Protein AF-A0A9D5WH44-F1 (afdb_monomer_lite)

Foldseek 3Di:
DPDPPDDDPDVVNVVVVVVVVVVVVVVVVVVVVVVVVVVLVVVLVVVLVVCQVVLVCQCVVVVDPDQLVSVVVSVCVVVVVVVVVCVVVVVVVVVVVVVVVCVVVVPPPCPVVVVVPDDPVVVVVVVPPDDDPPPPCPDDPVVVVVVVVVVVVVVVCVVVVVVVVVVVVVSVVVSSVVRD

Radius of gyration: 32.57 Å; chains: 1; bounding box: 56×73×94 Å

pLDDT: mean 73.72, std 13.27, range [47.62, 95.81]

Secondary structure (DSSP, 8-state):
---SS-----HHHHHHHHHHHHHHHHHHHHHHHHHHHHHHHHHHHHHHHHHHHHHHHHHHHTT-S-HHHHHHHHHHHHHHHHHHHHHHHHHHHHHHHHHHHHHHHSSTT-HHHHHHHS-TTHHHHHHS------SS-TT-HHHHHHHHHHHHHHHHHHHHHHHHHHHHHHHHHHHHHHH-

Structure (mmCIF, N/CA/C/O backbone):
data_AF-A0A9D5WH44-F1
#
_entry.id   AF-A0A9D5WH44-F1
#
loop_
_atom_site.group_PDB
_atom_site.id
_atom_site.type_symbol
_atom_site.label_atom_id
_atom_site.label_alt_id
_atom_site.label_comp_id
_atom_site.label_asym_id
_atom_site.label_entity_id
_atom_site.label_seq_id
_atom_site.pdbx_PDB_ins_code
_atom_site.Cartn_x
_atom_site.Cartn_y
_atom_site.Cartn_z
_atom_site.occupancy
_atom_site.B_iso_or_equiv
_atom_site.auth_seq_id
_atom_site.auth_comp_id
_atom_site.auth_asym_id
_atom_site.auth_atom_id
_atom_site.pdbx_PDB_model_num
ATOM 1 N N . MET A 1 1 ? 6.556 -2.307 67.026 1.00 47.62 1 MET A N 1
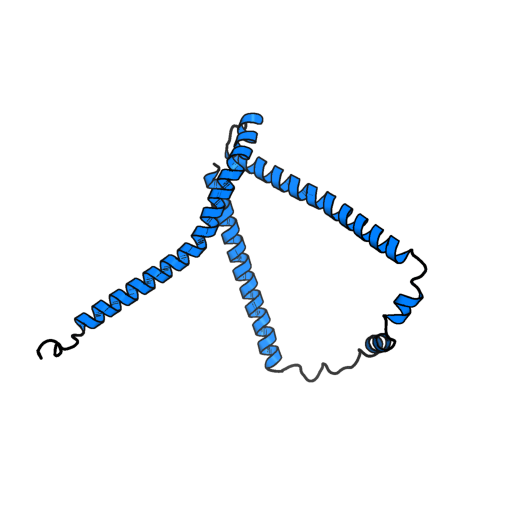ATOM 2 C CA . MET A 1 1 ? 6.604 -2.476 65.552 1.00 47.62 1 MET A CA 1
ATOM 3 C C . MET A 1 1 ? 6.216 -3.904 65.125 1.00 47.62 1 MET A C 1
ATOM 5 O O . MET A 1 1 ? 7.028 -4.594 64.528 1.00 47.62 1 MET A O 1
ATOM 9 N N . LYS A 1 2 ? 5.004 -4.399 65.432 1.00 50.56 2 LYS A N 1
ATOM 10 C CA . LYS A 1 2 ? 4.578 -5.769 65.042 1.00 50.56 2 LYS A CA 1
ATOM 11 C C . LYS A 1 2 ? 3.065 -5.893 64.782 1.00 50.56 2 LYS A C 1
ATOM 13 O O . LYS A 1 2 ? 2.455 -6.865 65.199 1.00 50.56 2 LYS A O 1
ATOM 18 N N . GLN A 1 3 ? 2.433 -4.912 64.132 1.00 52.66 3 GLN A N 1
ATOM 19 C CA . GLN A 1 3 ? 0.968 -4.954 63.944 1.00 52.66 3 GLN A CA 1
ATOM 20 C C . GLN A 1 3 ? 0.475 -4.706 62.510 1.00 52.66 3 GLN A C 1
ATOM 22 O O . GLN A 1 3 ? -0.723 -4.583 62.288 1.00 52.66 3 GLN A O 1
ATOM 27 N N . TYR A 1 4 ? 1.374 -4.693 61.521 1.00 54.41 4 TYR A N 1
ATOM 28 C CA . TYR A 1 4 ? 1.010 -4.457 60.116 1.00 54.41 4 TYR A CA 1
ATOM 29 C C . TYR A 1 4 ? 0.914 -5.729 59.253 1.00 54.41 4 TYR A C 1
ATOM 31 O O . TYR A 1 4 ? 0.512 -5.636 58.098 1.00 54.41 4 TYR A O 1
ATOM 39 N N . LEU A 1 5 ? 1.248 -6.912 59.786 1.00 58.62 5 LEU A N 1
ATOM 40 C CA . LEU A 1 5 ? 1.407 -8.150 58.998 1.00 58.62 5 LEU A CA 1
ATOM 41 C C . LEU A 1 5 ? 0.303 -9.202 59.190 1.00 58.62 5 LEU A C 1
ATOM 43 O O . LEU A 1 5 ? 0.447 -10.331 58.739 1.00 58.62 5 LEU A O 1
ATOM 47 N N . SER A 1 6 ? -0.813 -8.853 59.821 1.00 54.34 6 SER A N 1
ATOM 48 C CA . SER A 1 6 ? -1.908 -9.800 60.073 1.00 54.34 6 SER A CA 1
ATOM 49 C C . SER A 1 6 ? -3.255 -9.199 59.682 1.00 54.34 6 SER A C 1
ATOM 51 O O . SER A 1 6 ? -4.165 -9.050 60.492 1.00 54.34 6 SER A O 1
ATOM 53 N N . ARG A 1 7 ? -3.389 -8.840 58.399 1.00 56.66 7 ARG A N 1
ATOM 54 C CA . ARG A 1 7 ? -4.706 -8.716 57.764 1.00 56.66 7 ARG A CA 1
ATOM 55 C C . ARG A 1 7 ? -4.926 -9.939 56.872 1.00 56.66 7 ARG A C 1
ATOM 57 O O . ARG A 1 7 ? -4.085 -10.174 56.005 1.00 56.66 7 ARG A O 1
ATOM 64 N N . PRO A 1 8 ? -6.007 -10.714 57.065 1.00 60.88 8 PRO A N 1
ATOM 65 C CA . PRO A 1 8 ? -6.302 -11.844 56.197 1.00 60.88 8 PRO A CA 1
ATOM 66 C C . PRO A 1 8 ? -6.487 -11.341 54.762 1.00 60.88 8 PRO A C 1
ATOM 68 O O . PRO A 1 8 ? -7.069 -10.275 54.541 1.00 60.88 8 PRO A O 1
ATOM 71 N N . PHE A 1 9 ? -5.980 -12.095 53.787 1.00 54.94 9 PHE A N 1
ATOM 72 C CA . PHE A 1 9 ? -6.351 -11.912 52.388 1.00 54.94 9 PHE A CA 1
ATOM 73 C C . PHE A 1 9 ? -7.851 -12.203 52.266 1.00 54.94 9 PHE A C 1
ATOM 75 O O . PHE A 1 9 ? -8.271 -13.349 52.142 1.00 54.94 9 PHE A O 1
ATOM 82 N N . THR A 1 10 ? -8.679 -11.167 52.372 1.00 69.50 10 THR A N 1
ATOM 83 C CA . THR A 1 10 ? -10.102 -11.263 52.067 1.00 69.50 10 THR A CA 1
ATOM 84 C C . THR A 1 10 ? -10.256 -11.398 50.557 1.00 69.50 10 THR A C 1
ATOM 86 O O . THR A 1 10 ? -9.613 -10.667 49.800 1.00 69.50 10 THR A O 1
ATOM 89 N N . LEU A 1 11 ? -11.107 -12.329 50.110 1.00 64.44 11 LEU A N 1
ATOM 90 C CA . LEU A 1 11 ? -11.370 -12.582 48.686 1.00 64.44 11 LEU A CA 1
ATOM 91 C C . LEU A 1 11 ? -11.694 -11.292 47.914 1.00 64.44 11 LEU A C 1
ATOM 93 O O . LEU A 1 11 ? -11.276 -11.141 46.773 1.00 64.44 11 LEU A O 1
ATOM 97 N N . ASP A 1 12 ? -12.323 -10.322 48.575 1.00 74.25 12 ASP A N 1
ATOM 98 C CA . ASP A 1 12 ? -12.628 -8.989 48.048 1.00 74.25 12 ASP A CA 1
ATOM 99 C C . ASP A 1 12 ? -11.389 -8.221 47.531 1.00 74.25 12 ASP A C 1
ATOM 101 O O . ASP A 1 12 ? -11.406 -7.604 46.463 1.00 74.25 12 ASP A O 1
ATOM 105 N N . ARG A 1 13 ? -10.251 -8.328 48.232 1.00 76.06 13 ARG A N 1
ATOM 106 C CA . ARG A 1 13 ? -8.988 -7.694 47.820 1.00 76.06 13 ARG A CA 1
ATOM 107 C C . ARG A 1 13 ? -8.352 -8.404 46.631 1.00 76.06 13 ARG A C 1
ATOM 109 O O . ARG A 1 13 ? -7.838 -7.741 45.731 1.00 76.06 13 ARG A O 1
ATOM 116 N N . THR A 1 14 ? -8.402 -9.733 46.616 1.00 84.38 14 THR A N 1
ATOM 117 C CA . THR A 1 14 ? -7.856 -10.549 45.525 1.00 84.38 14 THR A CA 1
ATOM 118 C C . THR A 1 14 ? -8.666 -10.361 44.247 1.00 84.38 14 THR A C 1
ATOM 120 O O . THR A 1 14 ? -8.080 -10.146 43.192 1.00 84.38 14 THR A O 1
ATOM 123 N N . VAL A 1 15 ? -9.999 -10.346 44.341 1.00 88.19 15 VAL A N 1
ATOM 124 C CA . VAL A 1 15 ? -10.898 -10.108 43.202 1.00 88.19 15 VAL A CA 1
ATOM 125 C C . VAL A 1 15 ? -10.676 -8.716 42.619 1.00 88.19 15 VAL A C 1
ATOM 127 O O . VAL A 1 15 ? -10.539 -8.593 41.407 1.00 88.19 15 VAL A O 1
ATOM 130 N N . ARG A 1 16 ? -10.548 -7.671 43.449 1.00 89.62 16 ARG A N 1
ATOM 131 C CA . ARG A 1 16 ? -10.260 -6.315 42.955 1.00 89.62 16 ARG A CA 1
ATOM 132 C C . ARG A 1 16 ? -8.909 -6.227 42.233 1.00 89.62 16 ARG A C 1
ATOM 134 O O . ARG A 1 16 ? -8.825 -5.574 41.196 1.00 89.62 16 ARG A O 1
ATOM 141 N N . MET A 1 17 ? -7.866 -6.885 42.748 1.00 88.81 17 MET A N 1
ATOM 142 C CA . MET A 1 17 ? -6.563 -6.941 42.071 1.00 88.81 17 MET A CA 1
ATOM 143 C C . MET A 1 17 ? -6.628 -7.737 40.763 1.00 88.81 17 MET A C 1
ATOM 145 O O . MET A 1 17 ? -6.079 -7.298 39.758 1.00 88.81 17 MET A O 1
ATOM 149 N N . LEU A 1 18 ? -7.341 -8.864 40.747 1.00 91.56 18 LEU A N 1
ATOM 150 C CA . LEU A 1 18 ? -7.508 -9.699 39.559 1.00 91.56 18 LEU A CA 1
ATOM 151 C C . LEU A 1 18 ? -8.298 -8.961 38.470 1.00 91.56 18 LEU A C 1
ATOM 153 O O . LEU A 1 18 ? -7.898 -8.974 37.311 1.00 91.56 18 LEU A O 1
ATOM 157 N N . LEU A 1 19 ? -9.354 -8.235 38.843 1.00 91.75 19 LEU A N 1
ATOM 158 C CA . LEU A 1 19 ? -10.146 -7.411 37.928 1.00 91.75 19 LEU A CA 1
ATOM 159 C C . LEU A 1 19 ? -9.302 -6.277 37.328 1.00 91.75 19 LEU A C 1
ATOM 161 O O . LEU A 1 19 ? -9.354 -6.057 36.122 1.00 91.75 19 LEU A O 1
ATOM 165 N N . LEU A 1 20 ? -8.460 -5.616 38.132 1.00 92.88 20 LEU A N 1
ATOM 166 C CA . LEU A 1 20 ? -7.500 -4.628 37.629 1.00 92.88 20 LEU A CA 1
ATOM 167 C C . LEU A 1 20 ? -6.506 -5.240 36.640 1.00 92.88 20 LEU A C 1
ATOM 169 O O . LEU A 1 20 ? -6.263 -4.641 35.599 1.00 92.88 20 LEU A O 1
ATOM 173 N N . ILE A 1 21 ? -5.962 -6.426 36.926 1.00 94.69 21 ILE A N 1
ATOM 174 C CA . ILE A 1 21 ? -5.039 -7.122 36.018 1.00 94.69 21 ILE A CA 1
ATOM 175 C C . ILE A 1 21 ? -5.742 -7.471 34.703 1.00 94.69 21 ILE A C 1
ATOM 177 O O . ILE A 1 21 ? -5.203 -7.192 33.637 1.00 94.69 21 ILE A O 1
ATOM 181 N N . VAL A 1 22 ? -6.958 -8.021 34.763 1.00 95.62 22 VAL A N 1
ATOM 182 C CA . VAL A 1 22 ? -7.759 -8.339 33.572 1.00 95.62 22 VAL A CA 1
ATOM 183 C C . VAL A 1 22 ? -8.042 -7.079 32.757 1.00 95.62 22 VAL A C 1
ATOM 185 O O . VAL A 1 22 ? -7.849 -7.090 31.545 1.00 95.62 22 VAL A O 1
ATOM 188 N N . LEU A 1 23 ? -8.428 -5.978 33.407 1.00 95.44 23 LEU A N 1
ATOM 189 C CA . LEU A 1 23 ? -8.650 -4.689 32.750 1.00 95.44 23 LEU A CA 1
ATOM 190 C C . LEU A 1 23 ? -7.380 -4.194 32.041 1.00 95.44 23 LEU A C 1
ATOM 192 O O . LEU A 1 23 ? -7.442 -3.730 30.906 1.00 95.44 23 LEU A O 1
ATOM 196 N N . LEU A 1 24 ? -6.225 -4.320 32.695 1.00 95.81 24 LEU A N 1
ATOM 197 C CA . LEU A 1 24 ? -4.931 -3.890 32.167 1.00 95.81 24 LEU A CA 1
ATOM 198 C C . LEU A 1 24 ? -4.519 -4.738 30.953 1.00 95.81 24 LEU A C 1
ATOM 200 O O . LEU A 1 24 ? -4.097 -4.192 29.936 1.00 95.81 24 LEU A O 1
ATOM 204 N N . VAL A 1 25 ? -4.719 -6.057 31.015 1.00 95.06 25 VAL A N 1
ATOM 205 C CA . VAL A 1 25 ? -4.487 -6.971 29.884 1.00 95.06 25 VAL A CA 1
ATOM 206 C C . VAL A 1 25 ? -5.401 -6.628 28.707 1.00 95.06 25 VAL A C 1
ATOM 208 O O . VAL A 1 25 ? -4.932 -6.540 27.574 1.00 95.06 25 VAL A O 1
ATOM 211 N N . LEU A 1 26 ? -6.685 -6.379 28.967 1.00 93.94 26 LEU A N 1
ATOM 212 C CA . LEU A 1 26 ? -7.668 -6.025 27.940 1.00 93.94 26 LEU A CA 1
ATOM 213 C C . LEU A 1 26 ? -7.319 -4.681 27.278 1.00 93.94 26 LEU A C 1
ATOM 215 O O . LEU A 1 26 ? -7.395 -4.550 26.055 1.00 93.94 26 LEU A O 1
ATOM 219 N N . LEU A 1 27 ? -6.845 -3.711 28.065 1.00 93.81 27 LEU A N 1
ATOM 220 C CA . LEU A 1 27 ? -6.359 -2.426 27.568 1.00 93.81 27 LEU A CA 1
ATOM 221 C C . LEU A 1 27 ? -5.131 -2.597 26.660 1.00 93.81 27 LEU A C 1
ATOM 223 O O . LEU A 1 27 ? -5.116 -2.060 25.554 1.00 93.81 27 LEU A O 1
ATOM 227 N N . ILE A 1 28 ? -4.130 -3.375 27.086 1.00 93.38 28 ILE A N 1
ATOM 228 C CA . ILE A 1 28 ? -2.920 -3.648 26.290 1.00 93.38 28 ILE A CA 1
ATOM 229 C C . ILE A 1 28 ? -3.278 -4.363 24.983 1.00 93.38 28 ILE A C 1
ATOM 231 O O . ILE A 1 28 ? -2.776 -3.996 23.921 1.00 93.38 28 ILE A O 1
ATOM 235 N N . TRP A 1 29 ? -4.170 -5.354 25.043 1.00 91.31 29 TRP A N 1
ATOM 236 C CA . TRP A 1 29 ? -4.604 -6.106 23.868 1.00 91.31 29 TRP A CA 1
ATOM 237 C C . TRP A 1 29 ? -5.331 -5.208 22.858 1.00 91.31 29 TRP A C 1
ATOM 239 O O . TRP A 1 29 ? -5.037 -5.244 21.663 1.00 91.31 29 TRP A O 1
ATOM 249 N N . THR A 1 30 ? -6.196 -4.316 23.351 1.00 86.56 30 THR A N 1
ATOM 250 C CA . THR A 1 30 ? -6.904 -3.325 22.526 1.00 86.56 30 THR A CA 1
ATOM 251 C C . THR A 1 30 ? -5.934 -2.336 21.876 1.00 86.56 30 THR A C 1
ATOM 253 O O . THR A 1 30 ? -6.020 -2.089 20.674 1.00 86.56 30 THR A O 1
ATOM 256 N N . LEU A 1 31 ? -4.969 -1.800 22.633 1.00 88.19 31 LEU A N 1
ATOM 257 C CA . LEU A 1 31 ? -3.944 -0.899 22.093 1.00 88.19 31 LEU A CA 1
ATOM 258 C C . LEU A 1 31 ? -3.093 -1.582 21.018 1.00 88.19 31 LEU A C 1
ATOM 260 O O . LEU A 1 31 ? -2.804 -0.973 19.990 1.00 88.19 31 LEU A O 1
ATOM 264 N N . SER A 1 32 ? -2.718 -2.845 21.231 1.00 84.25 32 SER A N 1
ATOM 265 C CA . SER A 1 32 ? -1.941 -3.623 20.263 1.00 84.25 32 SER A CA 1
ATOM 266 C C . SER A 1 32 ? -2.713 -3.848 18.959 1.00 84.25 32 SER A C 1
ATOM 268 O O . SER A 1 32 ? -2.155 -3.657 17.877 1.00 84.25 32 SER A O 1
ATOM 270 N N . ALA A 1 33 ? -4.010 -4.157 19.048 1.00 80.44 33 ALA A N 1
ATOM 271 C CA . ALA A 1 33 ? -4.871 -4.293 17.878 1.00 80.44 33 ALA A CA 1
ATOM 272 C C . ALA A 1 33 ? -4.978 -2.973 17.093 1.00 80.44 33 ALA A C 1
ATOM 274 O O . ALA A 1 33 ? -4.819 -2.965 15.873 1.00 80.44 33 ALA A O 1
ATOM 275 N N . ILE A 1 34 ? -5.167 -1.843 17.781 1.00 83.75 34 ILE A N 1
ATOM 276 C CA . ILE A 1 34 ? -5.284 -0.524 17.139 1.00 83.75 34 ILE A CA 1
ATOM 277 C C . ILE A 1 34 ? -3.954 -0.082 16.514 1.00 83.75 34 ILE A C 1
ATOM 279 O O . ILE A 1 34 ? -3.952 0.498 15.428 1.00 83.75 34 ILE A O 1
ATOM 283 N N . TRP A 1 35 ? -2.816 -0.386 17.145 1.00 84.12 35 TRP A N 1
ATOM 284 C CA . TRP A 1 35 ? -1.493 -0.022 16.628 1.00 84.12 35 TRP A CA 1
ATOM 285 C C . TRP A 1 35 ? -1.244 -0.555 15.213 1.00 84.12 35 TRP A C 1
ATOM 287 O O . TRP A 1 35 ? -0.704 0.158 14.366 1.00 84.12 35 TRP A O 1
ATOM 297 N N . SER A 1 36 ? -1.717 -1.772 14.928 1.00 79.12 36 SER A N 1
ATOM 298 C CA . SER A 1 36 ? -1.621 -2.382 13.595 1.00 79.12 36 SER A CA 1
ATOM 299 C C . SER A 1 36 ? -2.370 -1.602 12.502 1.00 79.12 36 SER A C 1
ATOM 301 O O . SER A 1 36 ? -1.971 -1.642 11.339 1.00 79.12 36 SER A O 1
ATOM 303 N N . VAL A 1 37 ? -3.404 -0.837 12.872 1.00 80.12 37 VAL A N 1
ATOM 304 C CA . VAL A 1 37 ? -4.240 -0.038 11.959 1.00 80.12 37 VAL A CA 1
ATOM 305 C C . VAL A 1 37 ? -3.811 1.437 11.929 1.00 80.12 37 VAL A C 1
ATOM 307 O O . VAL A 1 37 ? -4.005 2.119 10.923 1.00 80.12 37 VAL A O 1
ATOM 310 N N . ILE A 1 38 ? -3.158 1.934 12.986 1.00 84.19 38 ILE A N 1
ATOM 311 C CA . ILE A 1 38 ? -2.640 3.311 13.054 1.00 84.19 38 ILE A CA 1
ATOM 312 C C . ILE A 1 38 ? -1.614 3.572 11.951 1.00 84.19 38 ILE A C 1
ATOM 314 O O . ILE A 1 38 ? -1.684 4.605 11.289 1.00 84.19 38 ILE A O 1
ATOM 318 N N . LEU A 1 39 ? -0.672 2.648 11.741 1.00 82.62 39 LEU A N 1
ATOM 319 C CA . LEU A 1 39 ? 0.383 2.802 10.735 1.00 82.62 39 LEU A CA 1
ATOM 320 C C . LEU A 1 39 ? -0.162 2.998 9.309 1.00 82.62 39 LEU A C 1
ATOM 322 O O . LEU A 1 39 ? 0.187 4.008 8.696 1.00 82.62 39 LEU A O 1
ATOM 326 N N . PRO A 1 40 ? -1.028 2.117 8.768 1.00 79.25 40 PRO A N 1
ATOM 327 C CA . PRO A 1 40 ? -1.592 2.318 7.435 1.00 79.25 40 PRO A CA 1
ATOM 328 C C . PRO A 1 40 ? -2.492 3.557 7.352 1.00 79.25 40 PRO A C 1
ATOM 330 O O . PRO A 1 40 ? -2.506 4.212 6.314 1.00 79.25 40 PRO A O 1
ATOM 333 N N . PHE A 1 41 ? -3.190 3.935 8.430 1.00 78.06 41 PHE A N 1
ATOM 334 C CA . PHE A 1 41 ? -4.000 5.157 8.461 1.00 78.06 41 PHE A CA 1
ATOM 335 C C . PHE A 1 41 ? -3.144 6.431 8.405 1.00 78.06 41 PHE A C 1
ATOM 337 O O . PHE A 1 41 ? -3.402 7.329 7.603 1.00 78.06 41 PHE A O 1
ATOM 344 N N . LEU A 1 42 ? -2.084 6.493 9.214 1.00 84.31 42 LEU A N 1
ATOM 345 C CA . LEU A 1 42 ? -1.123 7.593 9.202 1.00 84.31 42 LEU A CA 1
ATOM 346 C C . LEU A 1 42 ? -0.447 7.700 7.832 1.00 84.31 42 LEU A C 1
ATOM 348 O O . LEU A 1 42 ? -0.349 8.788 7.265 1.00 84.31 42 LEU A O 1
ATOM 352 N N . LEU A 1 43 ? -0.022 6.560 7.283 1.00 82.12 43 LEU A N 1
ATOM 353 C CA . LEU A 1 43 ? 0.610 6.494 5.973 1.00 82.12 43 LEU A CA 1
ATOM 354 C C . LEU A 1 43 ? -0.350 6.954 4.868 1.00 82.12 43 LEU A C 1
ATOM 356 O O . LEU A 1 43 ? 0.064 7.709 3.993 1.00 82.12 43 LEU A O 1
ATOM 360 N N . ALA A 1 44 ? -1.631 6.581 4.943 1.00 81.25 44 ALA A N 1
ATOM 361 C CA . ALA A 1 44 ? -2.662 7.062 4.029 1.00 81.25 44 ALA A CA 1
ATOM 362 C C . ALA A 1 44 ? -2.856 8.583 4.128 1.00 81.25 44 ALA A C 1
ATOM 364 O O . ALA A 1 44 ? -2.940 9.243 3.097 1.00 81.25 44 ALA A O 1
ATOM 365 N N . GLY A 1 45 ? -2.858 9.159 5.335 1.00 79.88 45 GLY A N 1
ATOM 366 C CA . GLY A 1 45 ? -2.942 10.610 5.531 1.00 79.88 45 GLY A CA 1
ATOM 367 C C . GLY A 1 45 ? -1.742 11.366 4.947 1.00 79.88 45 GLY A C 1
ATOM 368 O O . GLY A 1 45 ? -1.919 12.364 4.246 1.00 79.88 45 GLY A O 1
ATOM 369 N N . ILE A 1 46 ? -0.522 10.863 5.169 1.00 83.50 46 ILE A N 1
ATOM 370 C CA . ILE A 1 46 ? 0.707 11.424 4.582 1.00 83.50 46 ILE A CA 1
ATOM 371 C C . ILE A 1 46 ? 0.661 11.323 3.058 1.00 83.50 46 ILE A C 1
ATOM 373 O O . ILE A 1 46 ? 0.876 12.314 2.360 1.00 83.50 46 ILE A O 1
ATOM 377 N N . PHE A 1 47 ? 0.343 10.139 2.534 1.00 79.81 47 PHE A N 1
ATOM 378 C CA . PHE A 1 47 ? 0.211 9.911 1.100 1.00 79.81 47 PHE A CA 1
ATOM 379 C C . PHE A 1 47 ? -0.831 10.849 0.492 1.00 79.81 47 PHE A C 1
ATOM 381 O O . PHE A 1 47 ? -0.596 11.452 -0.557 1.00 79.81 47 PHE A O 1
ATOM 388 N N . ALA A 1 48 ? -1.953 11.040 1.189 1.00 81.38 48 ALA A N 1
ATOM 389 C CA . ALA A 1 48 ? -3.008 11.920 0.740 1.00 81.38 48 ALA A CA 1
ATOM 390 C C . ALA A 1 48 ? -2.550 13.381 0.668 1.00 81.38 48 ALA A C 1
ATOM 392 O O . ALA A 1 48 ? -2.783 14.068 -0.327 1.00 81.38 48 ALA A O 1
ATOM 393 N N . TYR A 1 49 ? -1.839 13.842 1.696 1.00 85.25 49 TYR A N 1
ATOM 394 C CA . TYR A 1 49 ? -1.271 15.184 1.730 1.00 85.25 49 TYR A CA 1
ATOM 395 C C . TYR A 1 49 ? -0.287 15.426 0.578 1.00 85.25 49 TYR A C 1
ATOM 397 O O . TYR A 1 49 ? -0.345 16.472 -0.066 1.00 85.25 49 TYR A O 1
ATOM 405 N N . VAL A 1 50 ? 0.565 14.444 0.264 1.00 81.69 50 VAL A N 1
ATOM 406 C CA . VAL A 1 50 ? 1.527 14.529 -0.849 1.00 81.69 50 VAL A CA 1
ATOM 407 C C . VAL A 1 50 ? 0.834 14.519 -2.211 1.00 81.69 50 VAL A C 1
ATOM 409 O O . VAL A 1 50 ? 1.243 15.249 -3.111 1.00 81.69 50 VAL A O 1
ATOM 412 N N . MET A 1 51 ? -0.232 13.736 -2.381 1.00 76.19 51 MET A N 1
ATOM 413 C CA . MET A 1 51 ? -0.976 13.699 -3.645 1.00 76.19 51 MET A CA 1
ATOM 414 C C . MET A 1 51 ? -1.918 14.901 -3.814 1.00 76.19 51 MET A C 1
ATOM 416 O O . MET A 1 51 ? -2.229 15.275 -4.944 1.00 76.19 51 MET A O 1
ATOM 420 N N . MET A 1 52 ? -2.342 15.562 -2.730 1.00 82.06 52 MET A N 1
ATOM 421 C CA . MET A 1 52 ? -3.231 16.730 -2.768 1.00 82.06 52 MET A CA 1
ATOM 422 C C . MET A 1 52 ? -2.769 17.870 -3.702 1.00 82.06 52 MET A C 1
ATOM 424 O O . MET A 1 52 ? -3.615 18.363 -4.453 1.00 82.06 52 MET A O 1
ATOM 428 N N . PRO A 1 53 ? -1.497 18.320 -3.732 1.00 79.06 53 PRO A N 1
ATOM 429 C CA . PRO A 1 53 ? -1.050 19.332 -4.694 1.00 79.06 53 PRO A CA 1
ATOM 430 C C . PRO A 1 53 ? -1.184 18.872 -6.151 1.00 79.06 53 PRO A C 1
ATOM 432 O O . PRO A 1 53 ? -1.558 19.677 -7.003 1.00 79.06 53 PRO A O 1
ATOM 435 N N . ILE A 1 54 ? -0.957 17.585 -6.437 1.00 75.75 54 ILE A N 1
ATOM 436 C CA . ILE A 1 54 ? -1.099 17.011 -7.784 1.00 75.75 54 ILE A CA 1
ATOM 437 C C . ILE A 1 54 ? -2.577 16.980 -8.184 1.00 75.75 54 ILE A C 1
ATOM 439 O O . ILE A 1 54 ? -2.942 17.456 -9.258 1.00 75.75 54 ILE A O 1
ATOM 443 N N . VAL A 1 55 ? -3.451 16.522 -7.284 1.00 76.56 55 VAL A N 1
ATOM 444 C CA . VAL A 1 55 ? -4.905 16.533 -7.499 1.00 76.56 55 VAL A CA 1
ATOM 445 C C . VAL A 1 55 ? -5.411 17.958 -7.736 1.00 76.56 55 VAL A C 1
ATOM 447 O O . VAL A 1 55 ? -6.179 18.192 -8.669 1.00 76.56 55 VAL A O 1
ATOM 450 N N . ARG A 1 56 ? -4.948 18.938 -6.944 1.00 74.38 56 ARG A N 1
ATOM 451 C CA . ARG A 1 56 ? -5.291 20.357 -7.133 1.00 74.38 56 ARG A CA 1
ATOM 452 C C . ARG A 1 56 ? -4.780 20.888 -8.470 1.00 74.38 56 ARG A C 1
ATOM 454 O O . ARG A 1 56 ? -5.512 21.620 -9.130 1.00 74.38 56 ARG A O 1
ATOM 461 N N . PHE A 1 57 ? -3.580 20.506 -8.905 1.00 74.88 57 PHE A N 1
ATOM 462 C CA . PHE A 1 57 ? -3.072 20.870 -10.227 1.00 74.88 57 PHE A CA 1
ATOM 463 C C . PHE A 1 57 ? -4.029 20.393 -11.325 1.00 74.88 57 PHE A C 1
ATOM 465 O O . PHE A 1 57 ? -4.497 21.209 -12.114 1.00 74.88 57 PHE A O 1
ATOM 472 N N . PHE A 1 58 ? -4.441 19.124 -11.322 1.00 69.19 58 PHE A N 1
ATOM 473 C CA . PHE A 1 58 ? -5.427 18.631 -12.291 1.00 69.19 58 PHE A CA 1
ATOM 474 C C . PHE A 1 58 ? -6.803 19.295 -12.145 1.00 69.19 58 PHE A C 1
ATOM 476 O O . PHE A 1 58 ? -7.432 19.633 -13.146 1.00 69.19 58 PHE A O 1
ATOM 483 N N . GLN A 1 59 ? -7.261 19.566 -10.923 1.00 68.88 59 GLN A N 1
ATOM 484 C CA . GLN A 1 59 ? -8.544 20.228 -10.690 1.00 68.88 59 GLN A CA 1
ATOM 485 C C . GLN A 1 59 ? -8.577 21.654 -11.265 1.00 68.88 59 GLN A C 1
ATOM 487 O O . GLN A 1 59 ? -9.520 22.010 -11.973 1.00 68.88 59 GLN A O 1
ATOM 492 N N . TYR A 1 60 ? -7.551 22.465 -10.993 1.00 68.00 60 TYR A N 1
ATOM 493 C CA . TYR A 1 60 ? -7.510 23.870 -11.408 1.00 68.00 60 TYR A CA 1
ATOM 494 C C . TYR A 1 60 ? -7.087 24.044 -12.871 1.00 68.00 60 TYR A C 1
ATOM 496 O O . TYR A 1 60 ? -7.658 24.879 -13.573 1.00 68.00 60 TYR A O 1
ATOM 504 N N . ARG A 1 61 ? -6.127 23.248 -13.362 1.00 63.88 61 ARG A N 1
ATOM 505 C CA . ARG A 1 61 ? -5.604 23.367 -14.735 1.00 63.88 61 ARG A CA 1
ATOM 506 C C . ARG A 1 61 ? -6.527 22.724 -15.773 1.00 63.88 61 ARG A C 1
ATOM 508 O O . ARG A 1 61 ? -6.586 23.220 -16.895 1.00 63.88 61 ARG A O 1
ATOM 515 N N . LEU A 1 62 ? -7.262 21.672 -15.397 1.00 62.38 62 LEU A N 1
ATOM 516 C CA . LEU A 1 62 ? -8.209 20.958 -16.264 1.00 62.38 62 LEU A CA 1
ATOM 517 C C . LEU A 1 62 ? -9.685 21.338 -16.000 1.00 62.38 62 LEU A C 1
ATOM 519 O O . LEU A 1 62 ? -10.573 20.827 -16.676 1.00 62.38 62 LEU A O 1
ATOM 523 N N . ARG A 1 63 ? -9.951 22.245 -15.038 1.00 67.31 63 ARG A N 1
ATOM 524 C CA . ARG A 1 63 ? -11.289 22.735 -14.626 1.00 67.31 63 ARG A CA 1
ATOM 525 C C . ARG A 1 63 ? -12.317 21.616 -14.404 1.00 67.31 63 ARG A C 1
ATOM 527 O O . ARG A 1 63 ? -13.481 21.732 -14.790 1.00 67.31 63 ARG A O 1
ATOM 534 N N . LEU A 1 64 ? -11.903 20.524 -13.768 1.00 60.66 64 LEU A N 1
ATOM 535 C CA . LEU A 1 64 ? -12.807 19.415 -13.474 1.00 60.66 64 LEU A CA 1
ATOM 536 C C . LEU A 1 64 ? -13.793 19.824 -12.373 1.00 60.66 64 LEU A C 1
ATOM 538 O O . LEU A 1 64 ? -13.406 20.173 -11.259 1.00 60.66 64 LEU A O 1
ATOM 542 N N . ARG A 1 65 ? -15.089 19.782 -12.703 1.00 57.84 65 ARG A N 1
ATOM 543 C CA . ARG A 1 65 ? -16.194 20.228 -11.836 1.00 57.84 65 ARG A CA 1
ATOM 544 C C . ARG A 1 65 ? -16.444 19.300 -10.638 1.00 57.84 65 ARG A C 1
ATOM 546 O O . ARG A 1 65 ? -17.030 19.735 -9.653 1.00 57.84 65 ARG A O 1
ATOM 553 N N . TYR A 1 66 ? -15.962 18.056 -10.701 1.00 69.06 66 TYR A N 1
ATOM 554 C CA . TYR A 1 66 ? -16.103 17.042 -9.652 1.00 69.06 66 TYR A CA 1
ATOM 555 C C . TYR A 1 66 ? -14.734 16.646 -9.085 1.00 69.06 66 TYR A C 1
ATOM 557 O O . TYR A 1 66 ? -13.866 16.184 -9.828 1.00 69.06 66 TYR A O 1
ATOM 565 N N . ARG A 1 67 ? -14.553 16.788 -7.763 1.00 68.31 67 ARG A N 1
ATOM 566 C CA . ARG A 1 67 ? -13.291 16.476 -7.061 1.00 68.31 67 ARG A CA 1
ATOM 567 C C . ARG A 1 67 ? -12.862 15.019 -7.243 1.00 68.31 67 ARG A C 1
ATOM 569 O O . ARG A 1 67 ? -11.714 14.771 -7.594 1.00 68.31 67 ARG A O 1
ATOM 576 N N . GLY A 1 68 ? -13.799 14.075 -7.127 1.00 70.75 68 GLY A N 1
ATOM 577 C CA . GLY A 1 68 ? -13.521 12.646 -7.313 1.00 70.75 68 GLY A CA 1
ATOM 578 C C . GLY A 1 68 ? -12.973 12.288 -8.702 1.00 70.75 68 GLY A C 1
ATOM 579 O O . GLY A 1 68 ? -12.081 11.450 -8.806 1.00 70.75 68 GLY A O 1
ATOM 580 N N . LEU A 1 69 ? -13.420 12.970 -9.769 1.00 71.75 69 LEU A N 1
ATOM 581 C CA . LEU A 1 69 ? -12.872 12.753 -11.116 1.00 71.75 69 LEU A CA 1
ATOM 582 C C . LEU A 1 69 ? -11.422 13.234 -11.234 1.00 71.75 69 LEU A C 1
ATOM 584 O O . LEU A 1 69 ? -10.620 12.574 -11.889 1.00 71.75 69 LEU A O 1
ATOM 588 N N . ALA A 1 70 ? -11.070 14.354 -10.596 1.00 73.62 70 ALA A N 1
ATOM 589 C CA . ALA A 1 70 ? -9.693 14.848 -10.599 1.00 73.62 70 ALA A CA 1
ATOM 590 C C . ALA A 1 70 ? -8.745 13.877 -9.877 1.00 73.62 70 ALA A C 1
ATOM 592 O O . ALA A 1 70 ? -7.625 13.648 -10.333 1.00 73.62 70 ALA A O 1
ATOM 593 N N . VAL A 1 71 ? -9.212 13.259 -8.791 1.00 75.75 71 VAL A N 1
ATOM 594 C CA . VAL A 1 71 ? -8.457 12.260 -8.021 1.00 75.75 71 VAL A CA 1
ATOM 595 C C . VAL A 1 71 ? -8.237 11.002 -8.855 1.00 75.75 71 VAL A C 1
ATOM 597 O O . VAL A 1 71 ? -7.098 10.581 -9.036 1.00 75.75 71 VAL A O 1
ATOM 600 N N . LEU A 1 72 ? -9.305 10.446 -9.433 1.00 79.25 72 LEU A N 1
ATOM 601 C CA . LEU A 1 72 ? -9.228 9.243 -10.262 1.00 79.25 72 LEU A CA 1
ATOM 602 C C . LEU A 1 72 ? -8.307 9.444 -11.473 1.00 79.25 72 LEU A C 1
ATOM 604 O O . LEU A 1 72 ? -7.450 8.606 -11.741 1.00 79.25 72 LEU A O 1
ATOM 608 N N . LEU A 1 73 ? -8.419 10.587 -12.155 1.00 79.94 73 LEU A N 1
ATOM 609 C CA . LEU A 1 73 ? -7.550 10.928 -13.280 1.00 79.94 73 LEU A CA 1
ATOM 610 C C . LEU A 1 73 ? -6.078 11.044 -12.856 1.00 79.94 73 LEU A C 1
ATOM 612 O O . LEU A 1 73 ? -5.196 10.578 -13.572 1.00 79.94 73 LEU A O 1
ATOM 616 N N . THR A 1 74 ? -5.814 11.615 -11.676 1.00 79.38 74 THR A N 1
ATOM 617 C CA . THR A 1 74 ? -4.457 11.717 -11.115 1.00 79.38 74 THR A CA 1
ATOM 618 C C . THR A 1 74 ? -3.848 10.333 -10.878 1.00 79.38 74 THR A C 1
ATOM 620 O O . THR A 1 74 ? -2.714 10.085 -11.284 1.00 79.38 74 THR A O 1
ATOM 623 N N . PHE A 1 75 ? -4.607 9.406 -10.284 1.00 80.56 75 PHE A N 1
ATOM 624 C CA . PHE A 1 75 ? -4.156 8.027 -10.068 1.00 80.56 75 PHE A CA 1
ATOM 625 C C . PHE A 1 7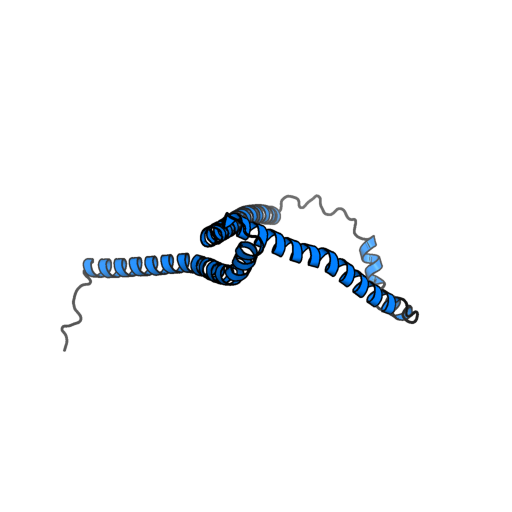5 ? -3.912 7.277 -11.381 1.00 80.56 75 PHE A C 1
ATOM 627 O O . PHE A 1 75 ? -2.890 6.606 -11.513 1.00 80.56 75 PHE A O 1
ATOM 634 N N . VAL A 1 76 ? -4.808 7.416 -12.364 1.00 84.75 76 VAL A N 1
ATOM 635 C CA . VAL A 1 76 ? -4.658 6.786 -13.685 1.00 84.75 76 VAL A CA 1
ATOM 636 C C . VAL A 1 76 ? -3.427 7.320 -14.415 1.00 84.75 76 VAL A C 1
ATOM 638 O O . VAL A 1 76 ? -2.683 6.536 -14.994 1.00 84.75 76 VAL A O 1
ATOM 641 N N . LEU A 1 77 ? -3.169 8.629 -14.365 1.00 83.69 77 LEU A N 1
ATOM 642 C CA . LEU A 1 77 ? -1.995 9.223 -15.006 1.00 83.69 77 LEU A CA 1
ATOM 643 C C . LEU A 1 77 ? -0.688 8.806 -14.330 1.00 83.69 77 LEU A C 1
ATOM 645 O O . LEU A 1 77 ? 0.258 8.449 -15.026 1.00 83.69 77 LEU A O 1
ATOM 649 N N . LEU A 1 78 ? -0.632 8.804 -12.995 1.00 83.75 78 LEU A N 1
ATOM 650 C CA . LEU A 1 78 ? 0.551 8.347 -12.260 1.00 83.75 78 LEU A CA 1
ATOM 651 C C . LEU A 1 78 ? 0.815 6.855 -12.485 1.00 83.75 78 LEU A C 1
ATOM 653 O O . LEU A 1 78 ? 1.940 6.472 -12.801 1.00 83.75 78 LEU A O 1
ATOM 657 N N . GLY A 1 79 ? -0.221 6.019 -12.382 1.00 86.31 79 GLY A N 1
ATOM 658 C CA . GLY A 1 79 ? -0.120 4.588 -12.669 1.00 86.31 79 GLY A CA 1
ATOM 659 C C . GLY A 1 79 ? 0.281 4.323 -14.120 1.00 86.31 79 GLY A C 1
ATOM 660 O O . GLY A 1 79 ? 1.171 3.516 -14.376 1.00 86.31 79 GLY A O 1
ATOM 661 N N . GLY A 1 80 ? -0.309 5.062 -15.061 1.00 87.94 80 GLY A N 1
ATOM 662 C CA . GLY A 1 80 ? 0.028 5.009 -16.479 1.00 87.94 80 GLY A CA 1
ATOM 663 C C . GLY A 1 80 ? 1.480 5.392 -16.753 1.00 87.94 80 GLY A C 1
ATOM 664 O O . GLY A 1 80 ? 2.142 4.694 -17.511 1.00 87.94 80 GLY A O 1
ATOM 665 N N . LEU A 1 81 ? 2.004 6.434 -16.101 1.00 87.50 81 LEU A N 1
ATOM 666 C CA . LEU A 1 81 ? 3.400 6.865 -16.232 1.00 87.50 81 LEU A CA 1
ATOM 667 C C . LEU A 1 81 ? 4.377 5.794 -15.727 1.00 87.50 81 LEU A C 1
ATOM 669 O O . LEU A 1 81 ? 5.362 5.498 -16.399 1.00 87.50 81 LEU A O 1
ATOM 673 N N . ILE A 1 82 ? 4.090 5.190 -14.571 1.00 87.25 82 ILE A N 1
ATOM 674 C CA . ILE A 1 82 ? 4.899 4.098 -14.009 1.00 87.25 82 ILE A CA 1
ATOM 675 C C . ILE A 1 82 ? 4.866 2.879 -14.937 1.00 87.25 82 ILE A C 1
ATOM 677 O O . ILE A 1 82 ? 5.905 2.282 -15.210 1.00 87.25 82 ILE A O 1
ATOM 681 N N . TRP A 1 83 ? 3.685 2.532 -15.453 1.00 88.44 83 TRP A N 1
ATOM 682 C CA . TRP A 1 83 ? 3.503 1.418 -16.380 1.00 88.44 83 TRP A CA 1
ATOM 683 C C . TRP A 1 83 ? 4.265 1.624 -17.695 1.00 88.44 83 TRP A C 1
ATOM 685 O O . TRP A 1 83 ? 4.981 0.730 -18.146 1.00 88.44 83 TRP A O 1
ATOM 695 N N . LEU A 1 84 ? 4.178 2.828 -18.268 1.00 88.12 84 LEU A N 1
ATOM 696 C CA . LEU A 1 84 ? 4.958 3.239 -19.438 1.00 88.12 84 LEU A CA 1
ATOM 697 C C . LEU A 1 84 ? 6.461 3.151 -19.156 1.00 88.12 84 LEU A C 1
ATOM 699 O O . LEU A 1 84 ? 7.202 2.587 -19.957 1.00 88.12 84 LEU A O 1
ATOM 703 N N . GLY A 1 85 ? 6.897 3.647 -17.995 1.00 86.94 85 GLY A N 1
ATOM 704 C CA . GLY A 1 85 ? 8.280 3.542 -17.542 1.00 86.94 85 GLY A CA 1
ATOM 705 C C . GLY A 1 85 ? 8.759 2.092 -17.491 1.00 86.94 85 GLY A C 1
ATOM 706 O O . GLY A 1 85 ? 9.809 1.786 -18.043 1.00 86.94 85 GLY A O 1
ATOM 707 N N . LEU A 1 86 ? 7.975 1.176 -16.918 1.00 86.38 86 LEU A N 1
ATOM 708 C CA . LEU A 1 86 ? 8.314 -0.250 -16.877 1.00 86.38 86 LEU A CA 1
ATOM 709 C C . LEU A 1 86 ? 8.462 -0.853 -18.279 1.00 86.38 86 LEU A C 1
ATOM 711 O O . LEU A 1 86 ? 9.449 -1.536 -18.544 1.00 86.38 86 LEU A O 1
ATOM 715 N N . ILE A 1 87 ? 7.510 -0.587 -19.179 1.00 89.12 87 ILE A N 1
ATOM 716 C CA . ILE A 1 87 ? 7.539 -1.122 -20.548 1.00 89.12 87 ILE A CA 1
ATOM 717 C C . ILE A 1 87 ? 8.763 -0.632 -21.324 1.00 89.12 87 ILE A C 1
ATOM 719 O O . ILE A 1 87 ? 9.285 -1.390 -22.131 1.00 89.12 87 ILE A O 1
ATOM 723 N N . TYR A 1 88 ? 9.238 0.593 -21.088 1.00 87.44 88 TYR A N 1
ATOM 724 C CA . TYR A 1 88 ? 10.417 1.134 -21.775 1.00 87.44 88 TYR A CA 1
ATOM 725 C C . TYR A 1 88 ? 11.743 0.762 -21.101 1.00 87.44 88 TYR A C 1
ATOM 727 O O . TYR A 1 88 ? 12.721 0.459 -21.782 1.00 87.44 88 TYR A O 1
ATOM 735 N N . ILE A 1 89 ? 11.792 0.755 -19.768 1.00 86.06 89 ILE A N 1
ATOM 736 C CA . ILE A 1 89 ? 13.021 0.495 -19.006 1.00 86.06 89 ILE A CA 1
ATOM 737 C C . ILE A 1 89 ? 13.396 -0.989 -19.067 1.00 86.06 89 ILE A C 1
ATOM 739 O O . ILE A 1 89 ? 14.563 -1.315 -19.263 1.00 86.06 89 ILE A O 1
ATOM 743 N N . VAL A 1 90 ? 12.429 -1.905 -18.944 1.00 85.31 90 VAL A N 1
ATOM 744 C CA . VAL A 1 90 ? 12.696 -3.354 -18.940 1.00 85.31 90 VAL A CA 1
ATOM 745 C C . VAL A 1 90 ? 13.409 -3.850 -20.210 1.00 85.31 90 VAL A C 1
ATOM 747 O O . VAL A 1 90 ? 14.416 -4.543 -20.059 1.00 85.31 90 VAL A O 1
ATOM 750 N N . PRO A 1 91 ? 12.958 -3.547 -21.445 1.00 84.88 91 PRO A N 1
ATOM 751 C CA . PRO A 1 91 ? 13.662 -3.986 -22.647 1.00 84.88 91 PRO A CA 1
ATOM 752 C C . PRO A 1 91 ? 15.027 -3.312 -22.791 1.00 84.88 91 PRO A C 1
ATOM 754 O O . PRO A 1 91 ? 15.981 -3.992 -23.146 1.00 84.88 91 PRO A O 1
ATOM 757 N N . SER A 1 92 ? 15.157 -2.028 -22.439 1.00 84.38 92 SER A N 1
ATOM 758 C CA . SER A 1 92 ? 16.440 -1.315 -22.498 1.00 84.38 92 SER A CA 1
ATOM 759 C C . SER A 1 92 ? 17.486 -1.934 -21.567 1.00 84.38 92 SER A C 1
ATOM 761 O O . SER A 1 92 ? 18.627 -2.128 -21.971 1.00 84.38 92 SER A O 1
ATOM 763 N N . VAL A 1 93 ? 17.094 -2.320 -20.349 1.00 85.06 93 VAL A N 1
ATOM 764 C CA . VAL A 1 93 ? 17.986 -3.019 -19.412 1.00 85.06 93 VAL A CA 1
ATOM 765 C C . VAL A 1 93 ? 18.358 -4.406 -19.934 1.00 85.06 93 VAL A C 1
ATOM 767 O O . VAL A 1 93 ? 19.510 -4.811 -19.809 1.00 85.06 93 VAL A O 1
ATOM 770 N N . ARG A 1 94 ? 17.414 -5.138 -20.540 1.00 81.50 94 ARG A N 1
ATOM 771 C CA . ARG A 1 94 ? 17.702 -6.450 -21.146 1.00 81.50 94 ARG A CA 1
ATOM 772 C C . ARG A 1 94 ? 18.702 -6.332 -22.289 1.00 81.50 94 ARG A C 1
ATOM 774 O O . ARG A 1 94 ? 19.664 -7.086 -22.312 1.00 81.50 94 ARG A O 1
ATOM 781 N N . GLU A 1 95 ? 18.505 -5.368 -23.179 1.00 85.69 95 GLU A N 1
ATOM 782 C CA . GLU A 1 95 ? 19.390 -5.135 -24.318 1.00 85.69 95 GLU A CA 1
ATOM 783 C C . GLU A 1 95 ? 20.804 -4.734 -23.864 1.00 85.69 95 GLU A C 1
ATOM 785 O O . GLU A 1 95 ? 21.794 -5.225 -24.405 1.00 85.69 95 GLU A O 1
ATOM 790 N N . GLU A 1 96 ? 20.917 -3.898 -22.828 1.00 82.06 96 GLU A N 1
ATOM 791 C CA . GLU A 1 96 ? 22.206 -3.487 -22.256 1.00 82.06 96 GLU A CA 1
ATOM 792 C C . GLU A 1 96 ? 22.946 -4.664 -21.592 1.00 82.06 96 GLU A C 1
ATOM 794 O O . GLU A 1 96 ? 24.157 -4.846 -21.761 1.00 82.06 96 GLU A O 1
ATOM 799 N N . VAL A 1 97 ? 22.205 -5.514 -20.872 1.00 83.00 97 VAL A N 1
ATOM 800 C CA . VAL A 1 97 ? 22.737 -6.735 -20.251 1.00 83.00 97 VAL A CA 1
ATOM 801 C C . VAL A 1 97 ? 23.171 -7.741 -21.319 1.00 83.00 97 VAL A C 1
ATOM 803 O O . VAL A 1 97 ? 24.263 -8.296 -21.218 1.00 83.00 97 VAL A O 1
ATOM 806 N N . GLU A 1 98 ? 22.374 -7.943 -22.369 1.00 82.50 98 GLU A N 1
ATOM 807 C CA . GLU A 1 98 ? 22.696 -8.845 -23.479 1.00 82.50 98 GLU A CA 1
ATOM 808 C C . GLU A 1 98 ? 23.919 -8.376 -24.272 1.00 82.50 98 GLU A C 1
ATOM 810 O O . GLU A 1 98 ? 24.793 -9.194 -24.545 1.00 82.50 98 GLU A O 1
ATOM 815 N N . LYS A 1 99 ? 24.053 -7.075 -24.567 1.00 80.50 99 LYS A N 1
ATOM 816 C CA . LYS A 1 99 ? 25.247 -6.502 -25.223 1.00 80.50 99 LYS A CA 1
ATOM 817 C C . LYS A 1 99 ? 26.512 -6.659 -24.385 1.00 80.50 99 LYS A C 1
ATOM 819 O O . LYS A 1 99 ? 27.596 -6.920 -24.917 1.00 80.50 99 LYS A O 1
ATOM 824 N N . THR A 1 100 ? 26.387 -6.513 -23.069 1.00 77.56 100 THR A N 1
ATOM 825 C CA . THR A 1 100 ? 27.502 -6.711 -22.138 1.00 77.56 100 THR A CA 1
ATOM 826 C C . THR A 1 100 ? 27.906 -8.186 -22.088 1.00 77.56 100 THR A C 1
ATOM 828 O O . THR A 1 100 ? 29.084 -8.512 -22.229 1.00 77.56 100 THR A O 1
ATOM 831 N N . LEU A 1 101 ? 26.934 -9.098 -21.980 1.00 74.94 101 LEU A N 1
ATOM 832 C CA . LEU A 1 101 ? 27.162 -10.546 -22.015 1.00 74.94 101 LEU A CA 1
ATOM 833 C C . LEU A 1 101 ? 27.751 -11.002 -23.355 1.00 74.94 101 LEU A C 1
ATOM 835 O O . LEU A 1 101 ? 28.695 -11.794 -23.379 1.00 74.94 101 LEU A O 1
ATOM 839 N N . SER A 1 102 ? 27.248 -10.471 -24.471 1.00 71.44 102 SER A N 1
ATOM 840 C CA . SER A 1 102 ? 27.738 -10.805 -25.803 1.00 71.44 102 SER A CA 1
ATOM 841 C C . SER A 1 102 ? 29.163 -10.302 -26.006 1.00 71.44 102 SER A C 1
ATOM 843 O O . SER A 1 102 ? 29.981 -11.053 -26.518 1.00 71.44 102 SER A O 1
ATOM 845 N N . SER A 1 103 ? 29.508 -9.099 -25.538 1.00 66.81 103 SER A N 1
ATOM 846 C CA . SER A 1 103 ? 30.875 -8.554 -25.618 1.00 66.81 103 SER A CA 1
ATOM 847 C C . SER A 1 103 ? 31.882 -9.364 -24.795 1.00 66.81 103 SER A C 1
ATOM 849 O O . SER A 1 103 ? 33.014 -9.566 -25.231 1.00 66.81 103 SER A O 1
ATOM 851 N N . ILE A 1 104 ? 31.456 -9.899 -23.647 1.00 63.47 104 ILE A N 1
ATOM 852 C CA . ILE A 1 104 ? 32.260 -10.827 -22.838 1.00 63.47 104 ILE A CA 1
ATOM 853 C C . ILE A 1 104 ? 32.432 -12.172 -23.563 1.00 63.47 104 ILE A C 1
ATOM 855 O O . ILE A 1 104 ? 33.526 -12.730 -23.577 1.00 63.47 104 ILE A O 1
ATOM 859 N N . SER A 1 105 ? 31.372 -12.689 -24.193 1.00 60.59 105 SER A N 1
ATOM 860 C CA . SER A 1 105 ? 31.391 -13.991 -24.880 1.00 60.59 105 SER A CA 1
ATOM 861 C C . SER A 1 105 ? 32.056 -13.975 -26.265 1.00 60.59 105 SER A C 1
ATOM 863 O O . SER A 1 105 ? 32.619 -14.982 -26.688 1.00 60.59 105 SER A O 1
ATOM 865 N N . SER A 1 106 ? 32.024 -12.838 -26.967 1.00 57.88 106 SER A N 1
ATOM 866 C CA . SER A 1 106 ? 32.568 -12.669 -28.320 1.00 57.88 106 SER A CA 1
ATOM 867 C C . SER A 1 106 ? 34.079 -12.410 -28.316 1.00 57.88 106 SER A C 1
ATOM 869 O O . SER A 1 106 ? 34.712 -12.423 -29.375 1.00 57.88 106 SER A O 1
ATOM 871 N N . TYR A 1 107 ? 34.679 -12.227 -27.134 1.00 50.47 107 TYR A N 1
ATOM 872 C CA . TYR A 1 107 ? 36.122 -12.287 -26.941 1.00 50.47 107 TYR A CA 1
ATOM 873 C C . TYR A 1 107 ? 36.568 -13.760 -27.020 1.00 50.47 107 TYR A C 1
ATOM 875 O O . TYR A 1 107 ? 36.655 -14.481 -26.024 1.00 50.47 107 TYR A O 1
ATOM 883 N N . ASN A 1 108 ? 36.828 -14.218 -28.250 1.00 51.25 108 ASN A N 1
ATOM 884 C CA . ASN A 1 108 ? 37.393 -15.523 -28.623 1.00 51.25 108 ASN A CA 1
ATOM 885 C C . ASN A 1 108 ? 38.842 -15.717 -28.108 1.00 51.25 108 ASN A C 1
ATOM 887 O O . ASN A 1 108 ? 39.777 -15.933 -28.870 1.00 51.25 108 ASN A O 1
ATOM 891 N N . GLY A 1 109 ? 39.015 -15.662 -26.789 1.00 48.41 109 GLY A N 1
ATOM 892 C CA . GLY A 1 109 ? 40.113 -16.268 -26.030 1.00 48.41 109 GLY A CA 1
ATOM 893 C C . GLY A 1 109 ? 39.600 -17.168 -24.892 1.00 48.41 109 GLY A C 1
ATOM 894 O O . GLY A 1 109 ? 40.388 -17.687 -24.112 1.00 48.41 109 GLY A O 1
ATOM 895 N N . GLY A 1 110 ? 38.275 -17.352 -24.774 1.00 49.56 110 GLY A N 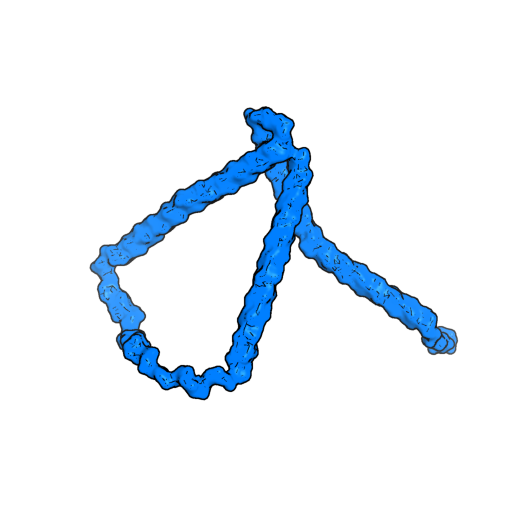1
ATOM 896 C CA . GLY A 1 110 ? 37.607 -18.059 -23.672 1.00 49.56 110 GLY A CA 1
ATOM 897 C C . GLY A 1 110 ? 37.244 -19.528 -23.929 1.00 49.56 110 GLY A C 1
ATOM 898 O O . GLY A 1 110 ? 36.560 -20.128 -23.099 1.00 49.56 110 GLY A O 1
ATOM 899 N N . GLN A 1 111 ? 37.683 -20.134 -25.042 1.00 49.91 111 GLN A N 1
ATOM 900 C CA . GLN A 1 111 ? 37.456 -21.570 -25.288 1.00 49.91 111 GLN A CA 1
ATOM 901 C C . GLN A 1 111 ? 38.169 -22.468 -24.258 1.00 49.91 111 GLN A C 1
ATOM 903 O O . GLN A 1 111 ? 37.714 -23.584 -24.002 1.00 49.91 111 GLN A O 1
ATOM 908 N N . ASP A 1 112 ? 39.219 -21.963 -23.606 1.00 54.06 112 ASP A N 1
ATOM 909 C CA . ASP A 1 112 ? 39.922 -22.674 -22.533 1.00 54.06 112 ASP A CA 1
ATOM 910 C C . ASP A 1 112 ? 39.234 -22.572 -21.168 1.00 54.06 112 ASP A C 1
ATOM 912 O O . ASP A 1 112 ? 39.425 -23.441 -20.324 1.00 54.06 112 ASP A O 1
ATOM 916 N N . ILE A 1 113 ? 38.401 -21.557 -20.924 1.00 54.44 113 ILE A N 1
ATOM 917 C CA . ILE A 1 113 ? 37.833 -21.316 -19.588 1.00 54.44 113 ILE A CA 1
ATOM 918 C C . ILE A 1 113 ? 36.545 -22.126 -19.399 1.00 54.44 113 ILE A C 1
ATOM 920 O O . ILE A 1 113 ? 36.365 -22.793 -18.382 1.00 54.44 113 ILE A O 1
ATOM 924 N N . LEU A 1 114 ? 35.680 -22.160 -20.417 1.00 52.12 114 LEU A N 1
ATOM 925 C CA . LEU A 1 114 ? 34.420 -22.915 -20.377 1.00 52.12 114 LEU A CA 1
ATOM 926 C C . LEU A 1 114 ? 34.648 -24.433 -20.302 1.00 52.12 114 LEU A C 1
ATOM 928 O O . LEU A 1 114 ? 33.937 -25.128 -19.578 1.00 52.12 114 LEU A O 1
ATOM 932 N N . LYS A 1 115 ? 35.689 -24.944 -20.975 1.00 53.19 115 LYS A N 1
ATOM 933 C CA . LYS A 1 115 ? 36.116 -26.352 -20.874 1.00 53.19 115 LYS A CA 1
ATOM 934 C C . LYS A 1 115 ? 36.718 -26.717 -19.515 1.00 53.19 115 LYS A C 1
ATOM 936 O O . LYS A 1 115 ? 36.760 -27.895 -19.181 1.00 53.19 115 LYS A O 1
ATOM 941 N N . ARG A 1 116 ? 37.191 -25.735 -18.743 1.00 53.53 116 ARG A N 1
ATOM 942 C CA . ARG A 1 116 ? 37.850 -25.950 -17.445 1.00 53.53 116 ARG A CA 1
ATOM 943 C C . ARG A 1 116 ? 36.895 -25.836 -16.260 1.00 53.53 116 ARG A C 1
ATOM 945 O O . ARG A 1 116 ? 37.179 -26.402 -15.212 1.00 53.53 116 ARG A O 1
ATOM 952 N N . ILE A 1 117 ? 35.786 -25.111 -16.424 1.00 57.28 117 ILE A N 1
ATOM 953 C CA . ILE A 1 117 ? 34.808 -24.858 -15.354 1.00 57.28 117 ILE A CA 1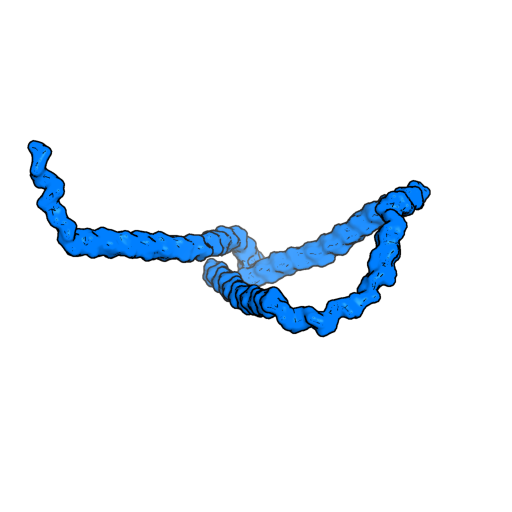
ATOM 954 C C . ILE A 1 117 ? 33.717 -25.933 -15.292 1.00 57.28 117 ILE A C 1
ATOM 956 O O . ILE A 1 117 ? 33.138 -26.118 -14.225 1.00 57.28 117 ILE A O 1
ATOM 960 N N . LEU A 1 118 ? 33.442 -26.664 -16.380 1.00 54.44 118 LEU A N 1
ATOM 961 C CA . LEU A 1 118 ? 32.431 -27.725 -16.382 1.00 54.44 118 LEU A CA 1
ATOM 962 C C . LEU A 1 118 ? 33.082 -29.117 -16.237 1.00 54.44 118 LEU A C 1
ATOM 964 O O . LEU A 1 118 ? 33.659 -29.616 -17.207 1.00 54.44 118 LEU A O 1
ATOM 968 N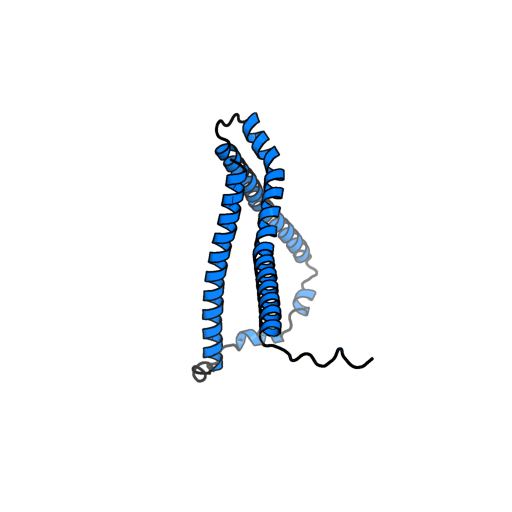 N . PRO A 1 119 ? 33.006 -29.766 -15.058 1.00 59.38 119 PRO A N 1
ATOM 969 C CA . PRO A 1 119 ? 33.672 -31.039 -14.819 1.00 59.38 119 PRO A CA 1
ATOM 970 C C . PRO A 1 119 ? 32.961 -32.205 -15.529 1.00 59.38 119 PRO A C 1
ATOM 972 O O . PRO A 1 119 ? 31.725 -32.224 -15.611 1.00 59.38 119 PRO A O 1
ATOM 975 N N . PRO A 1 120 ? 33.699 -33.231 -15.993 1.00 58.81 120 PRO A N 1
ATOM 976 C CA . PRO A 1 120 ? 33.135 -34.409 -16.659 1.00 58.81 120 PRO A CA 1
ATOM 977 C C . PRO A 1 120 ? 32.213 -35.250 -15.755 1.00 58.81 120 PRO A C 1
ATOM 979 O O . PRO A 1 120 ? 31.520 -36.142 -16.251 1.00 58.81 120 PRO A O 1
ATOM 982 N N . GLU A 1 121 ? 32.171 -34.975 -14.448 1.00 56.56 121 GLU A N 1
ATOM 983 C CA . GLU A 1 121 ? 31.268 -35.628 -13.497 1.00 56.56 121 GLU A CA 1
ATOM 984 C C . GLU A 1 121 ? 29.800 -35.216 -13.682 1.00 56.56 121 GLU A C 1
ATOM 986 O O . GLU A 1 121 ? 28.908 -36.057 -13.563 1.00 56.56 121 GLU A O 1
ATOM 991 N N . LEU A 1 122 ? 29.530 -33.954 -14.042 1.00 54.69 122 LEU A N 1
ATOM 992 C CA . LEU A 1 122 ? 28.157 -33.453 -14.195 1.00 54.69 122 LEU A CA 1
ATOM 993 C C . LEU A 1 122 ? 27.439 -34.101 -15.381 1.00 54.69 122 LEU A C 1
ATOM 995 O O . LEU A 1 122 ? 26.226 -34.288 -15.350 1.00 54.69 122 LEU A O 1
ATOM 999 N N . ARG A 1 123 ? 28.192 -34.522 -16.402 1.00 57.34 123 ARG A N 1
ATOM 1000 C CA . ARG A 1 123 ? 27.646 -35.163 -17.602 1.00 57.34 123 ARG A CA 1
ATOM 1001 C C . ARG A 1 123 ? 27.039 -36.544 -17.321 1.00 57.34 123 ARG A C 1
ATOM 1003 O O . ARG A 1 123 ? 26.084 -36.923 -17.984 1.00 57.34 123 ARG A O 1
ATOM 1010 N N . ARG A 1 124 ? 27.536 -37.264 -16.307 1.00 56.44 124 ARG A N 1
ATOM 1011 C CA . ARG A 1 124 ? 27.058 -38.616 -15.947 1.00 56.44 124 ARG A CA 1
ATOM 1012 C C . ARG A 1 124 ? 25.828 -38.606 -15.041 1.00 56.44 124 ARG A C 1
ATOM 1014 O O . ARG A 1 124 ? 25.094 -39.587 -14.999 1.00 56.44 124 ARG A O 1
ATOM 1021 N N . TYR A 1 125 ? 25.582 -37.502 -14.337 1.00 55.34 125 TYR A N 1
ATOM 1022 C CA . TYR A 1 125 ? 24.423 -37.372 -13.450 1.00 55.34 125 TYR A CA 1
ATOM 1023 C C . TYR A 1 125 ? 23.104 -37.198 -14.208 1.00 55.34 125 TYR A C 1
ATOM 1025 O O . TYR A 1 125 ? 22.062 -37.647 -13.733 1.00 55.34 125 TYR A O 1
ATOM 1033 N N . PHE A 1 126 ? 23.139 -36.600 -15.400 1.00 56.06 126 PHE A N 1
ATOM 1034 C CA . PHE A 1 126 ? 21.931 -36.395 -16.201 1.00 56.06 126 PHE A CA 1
ATOM 1035 C C . PHE A 1 126 ? 21.472 -37.655 -16.946 1.00 56.06 126 PHE A C 1
ATOM 1037 O O . PHE A 1 126 ? 20.279 -37.806 -17.193 1.00 56.06 126 PHE A O 1
ATOM 1044 N N . GLU A 1 127 ? 22.376 -38.596 -17.226 1.00 57.69 127 GLU A N 1
ATOM 1045 C CA . GLU A 1 127 ? 22.052 -39.843 -17.935 1.00 57.69 127 GLU A CA 1
ATOM 1046 C C . GLU A 1 127 ? 21.527 -40.962 -17.008 1.00 57.69 127 GLU A C 1
ATOM 1048 O O . GLU A 1 127 ? 20.923 -41.918 -17.484 1.00 57.69 127 GLU A O 1
ATOM 1053 N N . GLY A 1 128 ? 21.692 -40.850 -15.682 1.00 54.38 128 GLY A N 1
ATOM 1054 C CA . GLY A 1 128 ? 21.351 -41.912 -14.717 1.00 54.38 128 GLY A CA 1
ATOM 1055 C C . GLY A 1 128 ? 20.018 -41.766 -13.966 1.00 54.38 128 GLY A C 1
ATOM 1056 O O . GLY A 1 128 ? 19.742 -42.550 -13.061 1.00 54.38 128 GLY A O 1
ATOM 1057 N N . SER A 1 129 ? 19.190 -40.766 -14.280 1.00 51.00 129 SER A N 1
ATOM 1058 C CA . SER A 1 129 ? 18.045 -40.363 -13.435 1.00 51.00 129 SER A CA 1
ATOM 1059 C C . SER A 1 129 ? 16.746 -41.164 -13.627 1.00 51.00 129 SER A C 1
ATOM 1061 O O . SER A 1 129 ? 15.686 -40.754 -13.152 1.00 51.00 129 SER A O 1
ATOM 1063 N N . PHE A 1 130 ? 16.805 -42.338 -14.257 1.00 58.25 130 PHE A N 1
ATOM 1064 C CA . PHE A 1 130 ? 15.665 -43.250 -14.349 1.00 58.25 130 PHE A CA 1
ATOM 1065 C C . PHE A 1 130 ? 15.923 -44.516 -13.545 1.00 58.25 130 PHE A C 1
ATOM 1067 O O . PHE A 1 130 ? 16.587 -45.419 -14.032 1.00 58.25 130 PHE A O 1
ATOM 1074 N N . ASN A 1 131 ? 15.357 -44.604 -12.337 1.00 56.00 131 ASN A N 1
ATOM 1075 C CA . ASN A 1 131 ? 15.040 -45.894 -11.719 1.00 56.00 131 ASN A CA 1
ATOM 1076 C C . ASN A 1 131 ? 13.933 -45.774 -10.657 1.00 56.00 131 ASN A C 1
ATOM 1078 O O . ASN A 1 131 ? 14.147 -45.323 -9.534 1.00 56.00 131 ASN A O 1
ATOM 1082 N N . PHE A 1 132 ? 12.714 -46.125 -11.080 1.00 52.12 132 PHE A N 1
ATOM 1083 C CA . PHE A 1 132 ? 11.795 -47.139 -10.526 1.00 52.12 132 PHE A CA 1
ATOM 1084 C C . PHE A 1 132 ? 11.773 -47.470 -9.012 1.00 52.12 132 PHE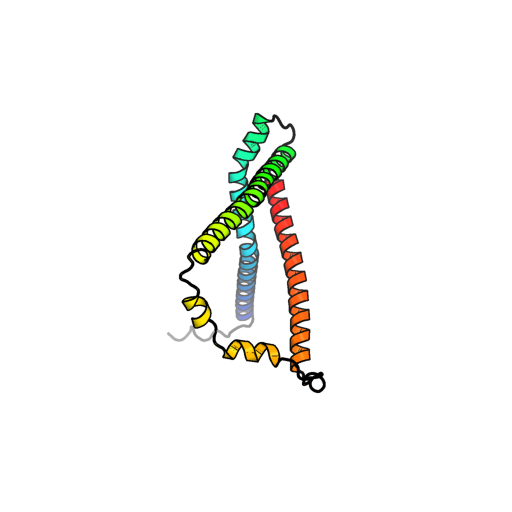 A C 1
ATOM 1086 O O . PHE A 1 132 ? 11.376 -48.560 -8.620 1.00 52.12 132 PHE A O 1
ATOM 1093 N N . GLY A 1 133 ? 12.120 -46.535 -8.126 1.00 55.66 133 GLY A N 1
ATOM 1094 C CA . GLY A 1 133 ? 11.987 -46.692 -6.667 1.00 55.66 133 GLY A CA 1
ATOM 1095 C C . GLY A 1 133 ? 10.690 -46.130 -6.066 1.00 55.66 133 GLY A C 1
ATOM 1096 O O . GLY A 1 133 ? 10.547 -46.096 -4.845 1.00 55.66 133 GLY A O 1
ATOM 1097 N N . ARG A 1 134 ? 9.763 -45.625 -6.894 1.00 54.81 134 ARG A N 1
ATOM 1098 C CA . ARG A 1 134 ? 8.612 -44.806 -6.456 1.00 54.81 134 ARG A CA 1
ATOM 1099 C C . ARG A 1 134 ? 7.307 -45.570 -6.190 1.00 54.81 134 ARG A C 1
ATOM 1101 O O . ARG A 1 134 ? 6.308 -44.919 -5.917 1.00 54.81 134 ARG A O 1
ATOM 1108 N N . LEU A 1 135 ? 7.284 -46.905 -6.244 1.00 52.91 135 LEU A N 1
ATOM 1109 C CA . LEU A 1 135 ? 6.024 -47.655 -6.082 1.00 52.91 135 LEU A CA 1
ATOM 1110 C C . LEU A 1 135 ? 5.765 -48.238 -4.682 1.00 52.91 135 LEU A C 1
ATOM 1112 O O . LEU A 1 135 ? 4.628 -48.580 -4.391 1.00 52.91 135 LEU A O 1
ATOM 1116 N N . SER A 1 136 ? 6.756 -48.322 -3.788 1.00 54.72 136 SER A N 1
ATOM 1117 C CA . SER A 1 136 ? 6.590 -49.006 -2.487 1.00 54.72 136 SER A CA 1
ATOM 1118 C C . SER A 1 136 ? 6.508 -48.086 -1.258 1.00 54.72 136 SER A C 1
ATOM 1120 O O . SER A 1 136 ? 6.437 -48.573 -0.136 1.00 54.72 136 SER A O 1
ATOM 1122 N N . ARG A 1 137 ? 6.493 -46.758 -1.442 1.00 53.66 137 ARG A N 1
ATOM 1123 C CA . ARG A 1 137 ? 6.555 -45.750 -0.356 1.00 53.66 137 ARG A CA 1
ATOM 1124 C C . ARG A 1 137 ? 5.311 -44.851 -0.252 1.00 53.66 137 ARG A C 1
ATOM 1126 O O . ARG A 1 137 ? 5.365 -43.793 0.362 1.00 53.66 137 ARG A O 1
ATOM 1133 N N . GLY A 1 138 ? 4.207 -45.242 -0.888 1.00 53.56 138 GLY A N 1
ATOM 1134 C CA . GLY A 1 138 ? 3.023 -44.395 -1.100 1.00 53.56 138 GLY A CA 1
ATOM 1135 C C . GLY A 1 138 ? 2.122 -44.142 0.113 1.00 53.56 138 GLY A C 1
ATOM 1136 O O . GLY A 1 138 ? 1.077 -43.528 -0.058 1.00 53.56 138 GLY A O 1
ATOM 1137 N N . VAL A 1 139 ? 2.475 -44.600 1.318 1.00 54.28 139 VAL A N 1
ATOM 1138 C CA . VAL A 1 139 ? 1.678 -44.344 2.533 1.00 54.28 139 VAL A CA 1
ATOM 1139 C C . VAL A 1 139 ? 2.601 -44.149 3.743 1.00 54.28 139 VAL A C 1
ATOM 1141 O O . VAL A 1 139 ? 2.552 -44.896 4.716 1.00 54.28 139 VAL A O 1
ATOM 1144 N N . SER A 1 140 ? 3.506 -43.173 3.671 1.00 65.50 140 SER A N 1
ATOM 1145 C CA . SER A 1 140 ? 4.275 -42.722 4.838 1.00 65.50 140 SER A CA 1
ATOM 1146 C C . SER A 1 140 ? 3.500 -41.624 5.571 1.00 65.50 140 SER A C 1
ATOM 1148 O O . SER A 1 140 ? 3.003 -40.691 4.938 1.00 65.50 140 SER A O 1
ATOM 1150 N N . PHE A 1 141 ? 3.417 -41.701 6.902 1.00 58.41 141 PHE A N 1
ATOM 1151 C CA . PHE A 1 141 ? 2.796 -40.669 7.747 1.00 58.41 141 PHE A CA 1
ATOM 1152 C C . PHE A 1 141 ? 3.418 -39.282 7.512 1.00 58.41 141 PHE A C 1
ATOM 1154 O O . PHE A 1 141 ? 2.736 -38.266 7.647 1.00 58.41 141 PHE A O 1
ATOM 1161 N N . GLU A 1 142 ? 4.684 -39.235 7.083 1.00 64.81 142 GLU A N 1
ATOM 1162 C CA . GLU A 1 142 ? 5.355 -37.995 6.709 1.00 64.81 142 GLU A CA 1
ATOM 1163 C C . GLU A 1 142 ? 4.724 -37.334 5.474 1.00 64.81 142 GLU A C 1
ATOM 1165 O O . GLU A 1 142 ? 4.522 -36.125 5.491 1.00 64.81 142 GLU A O 1
ATOM 1170 N N . GLN A 1 143 ? 4.311 -38.101 4.453 1.00 65.06 143 GLN A N 1
ATOM 1171 C CA . GLN A 1 143 ? 3.622 -37.548 3.276 1.00 65.06 143 GLN A CA 1
ATOM 1172 C C . GLN A 1 143 ? 2.219 -37.041 3.622 1.00 65.06 143 GLN A C 1
ATOM 1174 O O . GLN A 1 143 ? 1.765 -36.060 3.046 1.00 65.06 143 GLN A O 1
ATOM 1179 N N . VAL A 1 144 ? 1.523 -37.672 4.575 1.00 67.94 144 VAL A N 1
ATOM 1180 C CA . VAL A 1 144 ? 0.209 -37.192 5.037 1.00 67.94 144 VAL A CA 1
ATOM 1181 C C . VAL A 1 144 ? 0.354 -35.864 5.771 1.00 67.94 144 VAL A C 1
ATOM 1183 O O . VAL A 1 144 ? -0.416 -34.943 5.511 1.00 67.94 144 VAL A O 1
ATOM 1186 N N . ILE A 1 145 ? 1.355 -35.725 6.641 1.00 74.38 145 ILE A N 1
ATOM 1187 C CA . ILE A 1 145 ? 1.626 -34.461 7.336 1.00 74.38 145 ILE A CA 1
ATOM 1188 C C . ILE A 1 145 ? 2.099 -33.387 6.353 1.00 74.38 145 ILE A C 1
ATOM 1190 O O . ILE A 1 145 ? 1.646 -32.250 6.443 1.00 74.38 145 ILE A O 1
ATOM 1194 N N . GLU A 1 146 ? 2.947 -33.734 5.388 1.00 74.06 146 GLU A N 1
ATOM 1195 C CA . GLU A 1 146 ? 3.446 -32.804 4.373 1.00 74.06 146 GLU A CA 1
ATOM 1196 C C . GLU A 1 146 ? 2.320 -32.321 3.447 1.00 74.06 146 GLU A C 1
ATOM 1198 O O . GLU A 1 146 ? 2.133 -31.117 3.281 1.00 74.06 146 GLU A O 1
ATOM 1203 N N . ASN A 1 147 ? 1.473 -33.231 2.956 1.00 71.12 147 ASN A N 1
ATOM 1204 C CA . ASN A 1 147 ? 0.306 -32.888 2.142 1.00 71.12 147 ASN A CA 1
ATOM 1205 C C . ASN A 1 147 ? -0.740 -32.088 2.935 1.00 71.12 147 ASN A C 1
ATOM 1207 O O . ASN A 1 147 ? -1.338 -31.153 2.406 1.00 71.12 147 ASN A O 1
ATOM 1211 N N . THR A 1 148 ? -0.943 -32.406 4.217 1.00 75.88 148 THR A N 1
ATOM 1212 C CA . THR A 1 148 ? -1.864 -31.656 5.088 1.00 75.88 148 THR A CA 1
ATOM 1213 C C . THR A 1 148 ? -1.329 -30.257 5.376 1.00 75.88 148 THR A C 1
ATOM 1215 O O . THR A 1 148 ? -2.088 -29.291 5.342 1.00 75.88 148 THR A O 1
ATOM 1218 N N . LYS A 1 149 ? -0.019 -30.122 5.603 1.00 79.94 149 LYS A N 1
ATOM 1219 C CA . LYS A 1 149 ? 0.632 -28.828 5.794 1.00 79.94 149 LYS A CA 1
ATOM 1220 C C . LYS A 1 149 ? 0.490 -27.957 4.548 1.00 79.94 149 LYS A C 1
ATOM 1222 O O . LYS A 1 149 ? 0.146 -26.793 4.684 1.00 79.94 149 LYS A O 1
ATOM 1227 N N . ILE A 1 150 ? 0.647 -28.524 3.351 1.00 77.62 150 ILE A N 1
ATOM 1228 C CA . ILE A 1 150 ? 0.439 -27.801 2.088 1.00 77.62 150 ILE A CA 1
ATOM 1229 C C . ILE A 1 150 ? -1.002 -27.286 1.978 1.00 77.62 150 ILE A C 1
ATOM 1231 O O . ILE A 1 150 ? -1.205 -26.129 1.627 1.00 77.62 150 ILE A O 1
ATOM 1235 N N . ILE A 1 151 ? -2.005 -28.095 2.328 1.00 80.75 151 ILE A N 1
ATOM 1236 C CA . ILE A 1 151 ? -3.418 -27.680 2.281 1.00 80.75 151 ILE A CA 1
ATOM 1237 C C . ILE A 1 151 ? -3.715 -26.588 3.320 1.00 80.75 151 ILE A C 1
ATOM 1239 O O . ILE A 1 151 ? -4.428 -25.634 3.013 1.00 80.75 151 ILE A O 1
ATOM 1243 N N . ILE A 1 152 ? -3.159 -26.696 4.531 1.00 85.69 152 ILE A N 1
ATOM 1244 C CA . ILE A 1 152 ? -3.311 -25.687 5.591 1.00 85.69 152 ILE A CA 1
ATOM 1245 C C . ILE A 1 152 ? -2.614 -24.382 5.206 1.00 85.69 152 ILE A C 1
ATOM 1247 O O . ILE A 1 152 ? -3.213 -23.317 5.336 1.00 85.69 152 ILE A O 1
ATOM 1251 N N . ASP A 1 153 ? -1.386 -24.453 4.699 1.00 85.44 153 ASP A N 1
ATOM 1252 C CA . ASP A 1 153 ? -0.616 -23.285 4.277 1.00 85.44 153 ASP A CA 1
ATOM 1253 C C . ASP A 1 153 ? -1.269 -22.616 3.061 1.00 85.44 153 ASP A C 1
ATOM 1255 O O . ASP A 1 153 ? -1.333 -21.392 2.997 1.00 85.44 153 ASP A O 1
ATOM 1259 N N . GLN A 1 154 ? -1.836 -23.391 2.133 1.00 83.50 154 GLN A N 1
ATOM 1260 C CA . GLN A 1 154 ? -2.550 -22.873 0.966 1.00 83.50 154 GLN A CA 1
ATOM 1261 C C . GLN A 1 154 ? -3.913 -22.272 1.335 1.00 83.50 154 GLN A C 1
ATOM 1263 O O . GLN A 1 154 ? -4.275 -21.204 0.843 1.00 83.50 154 GLN A O 1
ATOM 1268 N N . ALA A 1 155 ? -4.663 -22.891 2.248 1.00 86.25 155 ALA A N 1
ATOM 1269 C CA . ALA A 1 155 ? -5.876 -22.291 2.798 1.00 86.25 155 ALA A CA 1
ATOM 1270 C C . ALA A 1 155 ? -5.542 -21.006 3.574 1.00 86.25 155 ALA A C 1
ATOM 1272 O O . ALA A 1 155 ? -6.187 -19.977 3.385 1.00 86.25 155 ALA A O 1
ATOM 1273 N N . GLY A 1 156 ? -4.480 -21.033 4.382 1.00 85.00 156 GLY A N 1
ATOM 1274 C CA . GLY A 1 156 ? -3.953 -19.880 5.103 1.00 85.00 156 GLY A CA 1
ATOM 1275 C C . GLY A 1 156 ? -3.485 -18.763 4.171 1.00 85.00 156 GLY A C 1
ATOM 1276 O O . GLY A 1 156 ? -3.764 -17.593 4.437 1.00 85.00 156 GLY A O 1
ATOM 1277 N N . SER A 1 157 ? -2.849 -19.089 3.042 1.00 82.69 157 SER A N 1
ATOM 1278 C CA . SER A 1 157 ? -2.419 -18.110 2.039 1.00 82.69 157 SER A CA 1
ATOM 1279 C C . SER A 1 157 ? -3.601 -17.508 1.282 1.00 82.69 157 SER A C 1
ATOM 1281 O O . SER A 1 157 ? -3.569 -16.331 0.945 1.00 82.69 157 SER A O 1
ATOM 1283 N N . ILE A 1 158 ? -4.665 -18.276 1.028 1.00 87.25 158 ILE A N 1
ATOM 1284 C CA . ILE A 1 158 ? -5.892 -17.767 0.398 1.00 87.25 158 ILE A CA 1
ATOM 1285 C C . ILE A 1 158 ? -6.657 -16.870 1.372 1.00 87.25 158 ILE A C 1
ATOM 1287 O O . ILE A 1 158 ? -7.115 -15.796 0.982 1.00 87.25 158 ILE A O 1
ATOM 1291 N N . ILE A 1 159 ? -6.761 -17.263 2.644 1.00 87.31 159 ILE A N 1
ATOM 1292 C CA . ILE A 1 159 ? -7.409 -16.459 3.686 1.00 87.31 159 ILE A CA 1
ATOM 1293 C C . ILE A 1 159 ? -6.634 -15.160 3.892 1.00 87.31 159 ILE A C 1
ATOM 1295 O O . ILE A 1 159 ? -7.225 -14.090 3.806 1.00 87.31 159 ILE A O 1
ATOM 1299 N N . SER A 1 160 ? -5.318 -15.229 4.098 1.00 83.56 160 SER A N 1
ATOM 1300 C CA . SER A 1 160 ? -4.474 -14.039 4.275 1.00 83.56 160 SER A CA 1
ATOM 1301 C C . SER A 1 160 ? -4.383 -13.189 3.008 1.00 83.56 160 SER A C 1
ATOM 1303 O O . SER A 1 160 ? -4.449 -11.967 3.098 1.00 83.56 160 SER A O 1
ATOM 1305 N N . GLY A 1 161 ? -4.327 -13.803 1.826 1.00 83.50 161 GLY A N 1
ATOM 1306 C CA . GLY A 1 161 ? -4.418 -13.125 0.536 1.00 83.50 161 GLY A CA 1
ATOM 1307 C C . GLY A 1 161 ? -5.728 -12.353 0.403 1.00 83.50 161 GLY A C 1
ATOM 1308 O O . GLY A 1 161 ? -5.708 -11.157 0.133 1.00 83.50 161 GLY A O 1
ATOM 1309 N N . THR A 1 162 ? -6.861 -12.981 0.711 1.00 81.88 162 THR A N 1
ATOM 1310 C CA . THR A 1 162 ? -8.180 -12.330 0.677 1.00 81.88 162 THR A CA 1
ATOM 1311 C C . THR A 1 162 ? -8.293 -11.229 1.732 1.00 81.88 162 THR A C 1
ATOM 1313 O O . THR A 1 162 ? -8.768 -10.140 1.419 1.00 81.88 162 THR A O 1
ATOM 1316 N N . LEU A 1 163 ? -7.802 -11.464 2.956 1.00 80.62 163 LEU A N 1
ATOM 1317 C CA . LEU A 1 163 ? -7.780 -10.470 4.035 1.00 80.62 163 LEU A CA 1
ATOM 1318 C C . LEU A 1 163 ? -6.911 -9.269 3.671 1.00 80.62 163 LEU A C 1
ATOM 1320 O O . LEU A 1 163 ? -7.286 -8.130 3.934 1.00 80.62 163 LEU A O 1
ATOM 1324 N N . SER A 1 164 ? -5.759 -9.520 3.049 1.00 80.81 164 SER A N 1
ATOM 1325 C CA . SER A 1 164 ? -4.869 -8.464 2.592 1.00 80.81 164 SER A CA 1
ATOM 1326 C C . SER A 1 164 ? -5.535 -7.656 1.486 1.00 80.81 164 SER A C 1
ATOM 1328 O O . SER A 1 164 ? -5.608 -6.443 1.621 1.00 80.81 164 SER A O 1
ATOM 1330 N N . VAL A 1 165 ? -6.122 -8.282 0.460 1.00 83.38 165 VAL A N 1
ATOM 1331 C CA . VAL A 1 165 ? -6.854 -7.573 -0.604 1.00 83.38 165 VAL A CA 1
ATOM 1332 C C . VAL A 1 165 ? -7.999 -6.740 -0.024 1.00 83.38 165 VAL A C 1
ATOM 1334 O O . VAL A 1 165 ? -8.169 -5.587 -0.417 1.00 83.38 165 VAL A O 1
ATOM 1337 N N . PHE A 1 166 ? -8.730 -7.266 0.962 1.00 85.69 166 PHE A N 1
ATOM 1338 C CA . PHE A 1 166 ? -9.757 -6.509 1.682 1.00 85.69 166 PHE A CA 1
ATOM 1339 C C . PHE A 1 166 ? -9.173 -5.321 2.455 1.00 85.69 166 PHE A C 1
ATOM 1341 O O . PHE A 1 166 ? -9.703 -4.216 2.375 1.00 85.69 166 PHE A O 1
ATOM 1348 N N . SER A 1 167 ? -8.063 -5.521 3.168 1.00 82.50 167 SER A N 1
ATOM 1349 C CA . SER A 1 167 ? -7.376 -4.471 3.924 1.00 82.50 167 SER A CA 1
ATOM 1350 C C . SER A 1 167 ? -6.826 -3.378 3.004 1.00 82.50 167 SER A C 1
ATOM 1352 O O . SER A 1 167 ? -7.003 -2.196 3.284 1.00 82.50 167 SER A O 1
ATOM 1354 N N . TRP A 1 168 ? -6.204 -3.745 1.883 1.00 77.00 168 TRP A N 1
ATOM 1355 C CA . TRP A 1 168 ? -5.717 -2.811 0.866 1.00 77.00 168 TRP A CA 1
ATOM 1356 C C . TRP A 1 168 ? -6.872 -2.069 0.187 1.00 77.00 168 TRP A C 1
ATOM 1358 O O . TRP A 1 168 ? -6.787 -0.858 -0.002 1.00 77.00 168 TRP A O 1
ATOM 1368 N N . GLY A 1 169 ? -7.976 -2.758 -0.114 1.00 84.62 169 GLY A N 1
ATOM 1369 C CA . GLY A 1 169 ? -9.193 -2.150 -0.654 1.00 84.62 169 GLY A CA 1
ATOM 1370 C C . GLY A 1 169 ? -9.841 -1.162 0.317 1.00 84.62 169 GLY A C 1
ATOM 1371 O O . GLY A 1 169 ? -10.274 -0.087 -0.091 1.00 84.62 169 GLY A O 1
ATOM 1372 N N . PHE A 1 170 ? -9.847 -1.479 1.613 1.00 80.12 170 PHE A N 1
ATOM 1373 C CA . PHE A 1 170 ? -10.345 -0.587 2.656 1.00 80.12 170 PHE A CA 1
ATOM 1374 C C . PHE A 1 170 ? -9.463 0.658 2.812 1.00 80.12 170 PHE A C 1
ATOM 1376 O O . PHE A 1 170 ? -9.975 1.774 2.844 1.00 80.12 170 PHE A O 1
ATOM 1383 N N . VAL A 1 171 ? -8.135 0.493 2.823 1.00 79.25 171 VAL A N 1
ATOM 1384 C CA . VAL A 1 171 ? -7.179 1.616 2.831 1.00 79.25 171 VAL A CA 1
ATOM 1385 C C . VAL A 1 171 ? -7.352 2.490 1.587 1.00 79.25 171 VAL A C 1
ATOM 1387 O O . VAL A 1 171 ? -7.367 3.716 1.693 1.00 79.25 171 VAL A O 1
ATOM 1390 N N . PHE A 1 172 ? -7.546 1.878 0.417 1.00 80.19 172 PHE A N 1
ATOM 1391 C CA . PHE A 1 172 ? -7.822 2.591 -0.827 1.00 80.19 172 PHE A CA 1
ATOM 1392 C C . PHE A 1 172 ? -9.130 3.392 -0.752 1.00 80.19 172 PHE A C 1
ATOM 1394 O O . PHE A 1 172 ? -9.147 4.563 -1.128 1.00 80.19 172 PHE A O 1
ATOM 1401 N N . LEU A 1 173 ? -10.202 2.804 -0.213 1.00 81.62 173 LEU A N 1
ATOM 1402 C CA . LEU A 1 173 ? -11.487 3.479 -0.009 1.00 81.62 173 LEU A CA 1
ATOM 1403 C C . LEU A 1 173 ? -11.378 4.664 0.953 1.00 81.62 173 LEU A C 1
ATOM 1405 O O . LEU A 1 173 ? -11.883 5.741 0.648 1.00 81.62 173 LEU A O 1
ATOM 1409 N N . VAL A 1 174 ? -10.700 4.487 2.090 1.00 76.44 174 VAL A N 1
ATOM 1410 C CA . VAL A 1 174 ? -10.472 5.562 3.070 1.00 76.44 174 VAL A CA 1
ATOM 1411 C C . VAL A 1 174 ? -9.642 6.687 2.451 1.00 76.44 174 VAL A C 1
ATOM 1413 O O . VAL A 1 174 ? -9.986 7.858 2.606 1.00 76.44 174 VAL A O 1
ATOM 1416 N N . GLY A 1 175 ? -8.596 6.344 1.694 1.00 71.44 175 GLY A N 1
ATOM 1417 C CA . GLY A 1 175 ? -7.817 7.314 0.929 1.00 71.44 175 GLY A CA 1
ATOM 1418 C C . GLY A 1 175 ? -8.694 8.091 -0.052 1.00 71.44 175 GLY A C 1
ATOM 1419 O O . GLY A 1 175 ? -8.694 9.318 -0.037 1.00 71.44 175 GLY A O 1
ATOM 1420 N N . LEU A 1 176 ? -9.501 7.396 -0.855 1.00 73.88 176 LEU A N 1
ATOM 1421 C CA . LEU A 1 176 ? -10.406 8.003 -1.832 1.00 73.88 176 LEU A CA 1
ATOM 1422 C C . LEU A 1 176 ? -11.449 8.919 -1.168 1.00 73.88 176 LEU A C 1
ATOM 1424 O O . LEU A 1 176 ? -11.721 10.003 -1.680 1.00 73.88 176 LEU A O 1
ATOM 1428 N N . MET A 1 177 ? -11.979 8.525 -0.007 1.00 72.75 177 MET A N 1
ATOM 1429 C CA . MET A 1 177 ? -12.920 9.330 0.774 1.00 72.75 177 MET A CA 1
ATOM 1430 C C . MET A 1 177 ? -12.280 10.614 1.317 1.00 72.75 177 MET A C 1
ATOM 1432 O O . MET A 1 177 ? -12.933 11.648 1.342 1.00 72.75 177 MET A O 1
ATOM 1436 N N . TYR A 1 178 ? -11.006 10.575 1.715 1.00 68.81 178 TYR A N 1
ATOM 1437 C CA . TYR A 1 178 ? -10.280 11.760 2.190 1.00 68.81 178 TYR A CA 1
ATOM 1438 C C . TYR A 1 178 ? -10.011 12.788 1.075 1.00 68.81 178 TYR A C 1
ATOM 1440 O O . TYR A 1 178 ? -9.782 13.969 1.334 1.00 68.81 178 TYR A O 1
ATOM 1448 N N . PHE A 1 179 ? -10.012 12.333 -0.176 1.00 60.69 179 PHE A N 1
ATOM 1449 C CA . PHE A 1 179 ? -9.730 13.149 -1.351 1.00 60.69 179 PHE A CA 1
ATOM 1450 C C . PHE A 1 179 ? -10.963 13.800 -2.000 1.00 60.69 179 PHE A C 1
ATOM 1452 O O . PHE A 1 179 ? -10.804 14.752 -2.773 1.00 60.69 179 PHE A O 1
ATOM 1459 N N . ILE A 1 180 ? -12.162 13.284 -1.723 1.00 61.69 180 ILE A N 1
ATOM 1460 C CA . ILE A 1 180 ? -13.456 13.839 -2.160 1.00 61.69 180 ILE A CA 1
ATOM 1461 C C . ILE A 1 180 ? -13.850 15.020 -1.265 1.00 61.69 180 ILE A C 1
ATOM 1463 O O . ILE A 1 180 ? -14.169 16.098 -1.835 1.00 61.69 180 ILE A O 1
#

Sequence (180 aa):
MKQYLSRPFTLDRTVRMLLLIVLLVLLIWTLSAIWSVILPFLLAGIFAYVMMPIVRFFQYRLRLRYRGLAVLLTFVLLGGLIWLGLIYIVPSVREEVEKTLSSISSYNGGQDILKRILPPELRRYFEGSFNFGRLSRGVSFEQVIENTKIIIDQAGSIISGTLSVFSWGFVFLVGLMYFI